Protein AF-A0A2S2NU83-F1 (afdb_monomer)

Sequence (111 aa):
MEFITSKRGKKMIVIDGFKFNFSYKSIQTNISRYRCFIKTFTATVYVDDDNVLISKTGMLKNVFILILLLNNLRGEISSYPFKNIICTYCKKYMNKLYKFYIKINVSKLIY

Solvent-accessible surface area (backbone atoms only — not comparable to full-atom values): 6659 Å² total; per-residue (Å²): 122,45,83,46,66,44,99,82,71,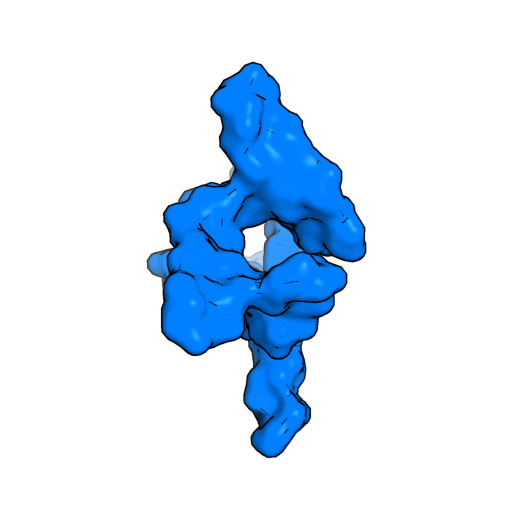46,56,29,39,36,51,98,87,42,68,22,39,63,72,53,65,41,84,91,75,48,35,33,36,28,39,25,84,48,100,57,37,39,36,40,37,34,24,44,83,87,68,46,79,75,50,64,46,71,46,71,74,40,69,70,54,52,51,57,56,54,39,66,73,64,79,57,88,76,89,68,97,74,82,86,77,70,53,71,68,53,50,54,51,49,52,52,51,48,56,50,51,48,62,42,53,56,66,67,72,73,120

Structure (mmCIF, N/CA/C/O backbone):
data_AF-A0A2S2NU83-F1
#
_entry.id   AF-A0A2S2NU83-F1
#
loop_
_atom_site.group_PDB
_atom_site.id
_atom_site.type_symbol
_atom_site.label_atom_id
_atom_site.label_alt_id
_atom_site.label_comp_id
_atom_site.label_asym_id
_atom_site.label_entity_id
_atom_site.label_seq_id
_atom_site.pdbx_PDB_ins_code
_atom_site.Cartn_x
_atom_site.Cartn_y
_atom_site.Cartn_z
_atom_site.occupancy
_atom_site.B_iso_or_equiv
_atom_site.auth_seq_id
_atom_site.auth_comp_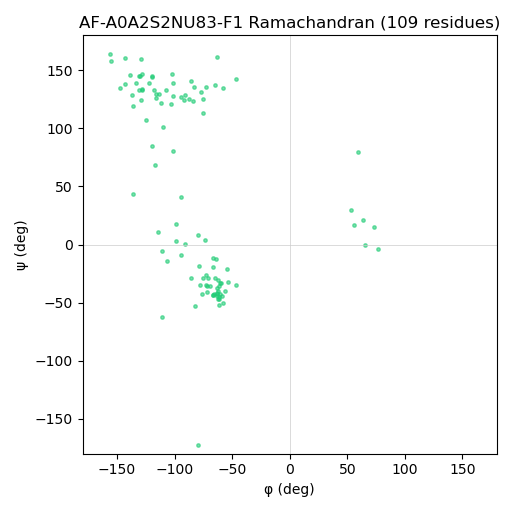id
_atom_site.auth_asym_id
_atom_site.auth_atom_id
_atom_site.pdbx_PDB_model_num
ATOM 1 N N . MET A 1 1 ? -5.864 -6.129 -6.446 1.00 84.06 1 MET A N 1
ATOM 2 C CA . MET A 1 1 ? -5.245 -4.817 -6.157 1.00 84.06 1 MET A CA 1
ATOM 3 C C . MET A 1 1 ? -5.784 -3.861 -7.194 1.00 84.06 1 MET A C 1
ATOM 5 O O . MET A 1 1 ? -5.932 -4.284 -8.328 1.00 84.06 1 MET A O 1
ATOM 9 N N . GLU A 1 2 ? -6.133 -2.642 -6.809 1.00 91.81 2 GLU A N 1
ATOM 10 C CA . GLU A 1 2 ? -6.769 -1.683 -7.718 1.00 91.81 2 GLU A CA 1
ATOM 11 C C . GLU A 1 2 ? -6.011 -0.358 -7.688 1.00 91.81 2 GLU A C 1
ATOM 13 O O . GLU A 1 2 ? -5.684 0.135 -6.606 1.00 91.81 2 GLU A O 1
ATOM 18 N N . PHE A 1 3 ? -5.724 0.209 -8.856 1.00 89.94 3 PHE A N 1
ATOM 19 C CA . PHE A 1 3 ? -5.105 1.524 -8.984 1.00 89.94 3 PHE A CA 1
ATOM 20 C C . PHE A 1 3 ? -6.196 2.576 -9.088 1.00 89.94 3 PHE A C 1
ATOM 22 O O . PHE A 1 3 ? -7.057 2.502 -9.958 1.00 89.94 3 PHE A O 1
ATOM 29 N N . ILE A 1 4 ? -6.155 3.563 -8.198 1.00 93.44 4 ILE A N 1
ATOM 30 C CA . ILE A 1 4 ? -7.125 4.653 -8.177 1.00 93.44 4 ILE A CA 1
ATOM 31 C C . ILE A 1 4 ? -6.399 5.993 -8.130 1.00 93.44 4 ILE A C 1
ATOM 33 O O . ILE A 1 4 ? -5.260 6.107 -7.669 1.00 93.44 4 ILE A O 1
ATOM 37 N N . THR A 1 5 ? -7.106 7.041 -8.522 1.00 93.31 5 THR A N 1
ATOM 38 C CA . THR A 1 5 ? -6.631 8.415 -8.379 1.00 93.31 5 THR A CA 1
ATOM 39 C C . THR A 1 5 ? -7.423 9.095 -7.269 1.00 93.31 5 THR A C 1
ATOM 41 O O . THR A 1 5 ? -8.646 8.987 -7.186 1.00 93.31 5 THR A O 1
ATOM 44 N N . SER A 1 6 ? -6.733 9.779 -6.357 1.00 88.25 6 SER A N 1
ATOM 45 C CA . SER A 1 6 ? -7.397 10.598 -5.339 1.00 88.25 6 SER A CA 1
ATOM 46 C C . SER A 1 6 ? -8.175 11.748 -5.986 1.00 88.25 6 SER A C 1
ATOM 48 O O . SER A 1 6 ? -7.832 12.202 -7.074 1.00 88.25 6 SER A O 1
ATOM 50 N N . LYS A 1 7 ? -9.125 12.339 -5.250 1.00 88.94 7 LYS A N 1
ATOM 51 C CA . LYS A 1 7 ? -9.797 13.587 -5.669 1.00 88.94 7 LYS A CA 1
ATOM 52 C C . LYS A 1 7 ? -8.824 14.737 -5.988 1.00 88.94 7 LYS A C 1
ATOM 54 O O . LYS A 1 7 ? -9.196 15.669 -6.679 1.00 88.94 7 LYS A O 1
ATOM 59 N N . ARG A 1 8 ? -7.589 14.680 -5.468 1.00 88.81 8 ARG A N 1
ATOM 60 C CA . ARG A 1 8 ? -6.518 15.667 -5.692 1.00 88.81 8 ARG A CA 1
ATOM 61 C C . ARG A 1 8 ? -5.514 15.228 -6.772 1.00 88.81 8 ARG A C 1
ATOM 63 O O . ARG A 1 8 ? -4.378 15.686 -6.753 1.00 88.81 8 ARG A O 1
ATOM 70 N N . GLY A 1 9 ? -5.854 14.258 -7.622 1.00 88.88 9 GLY A N 1
ATOM 71 C CA . GLY A 1 9 ? -4.994 13.793 -8.722 1.00 88.88 9 GLY A CA 1
ATOM 72 C C . GLY A 1 9 ? -3.820 12.889 -8.320 1.00 88.88 9 GLY A C 1
ATOM 73 O O . GLY A 1 9 ? -3.112 12.373 -9.177 1.00 88.88 9 GLY A O 1
ATOM 74 N N . LYS A 1 10 ? -3.590 12.647 -7.023 1.00 88.62 10 LYS A N 1
ATOM 75 C CA . LYS A 1 10 ? -2.504 11.762 -6.561 1.00 88.62 10 LYS A CA 1
ATOM 76 C C . LYS A 1 10 ? -2.812 10.287 -6.823 1.00 88.62 10 LYS A C 1
ATOM 78 O O . LYS A 1 10 ? -3.910 9.839 -6.487 1.00 88.62 10 LYS A O 1
ATOM 83 N N . LYS A 1 11 ? -1.824 9.542 -7.332 1.00 91.88 11 LYS A N 1
ATOM 84 C CA . LYS A 1 11 ? -1.890 8.084 -7.530 1.00 91.88 11 LYS A CA 1
ATOM 85 C C . LYS A 1 11 ? -2.005 7.347 -6.196 1.00 91.88 11 LYS A C 1
ATOM 87 O O . LYS A 1 11 ? -1.307 7.663 -5.225 1.00 91.88 11 LYS A O 1
ATOM 92 N N . MET A 1 12 ? -2.875 6.349 -6.159 1.00 93.81 12 MET A N 1
ATOM 93 C CA . MET A 1 12 ? -3.124 5.510 -4.998 1.00 93.81 12 MET A CA 1
ATOM 94 C C . MET A 1 12 ? -3.383 4.071 -5.432 1.00 93.81 12 MET A C 1
ATOM 96 O O . MET A 1 12 ? -3.779 3.808 -6.564 1.00 93.81 12 MET A O 1
ATOM 100 N N . ILE A 1 13 ? -3.219 3.145 -4.496 1.00 93.44 13 ILE A N 1
ATOM 101 C CA . ILE A 1 13 ? -3.611 1.750 -4.688 1.00 93.44 13 ILE A CA 1
ATOM 102 C C . ILE A 1 13 ? -4.496 1.283 -3.541 1.00 93.44 13 ILE A C 1
ATOM 104 O O . ILE A 1 13 ? -4.341 1.713 -2.392 1.00 93.44 13 ILE A O 1
ATOM 108 N N . VAL A 1 14 ? -5.432 0.398 -3.857 1.00 90.56 14 VAL A N 1
ATOM 109 C CA . VAL A 1 14 ? -6.321 -0.248 -2.900 1.00 90.56 14 VAL A CA 1
ATOM 110 C C . VAL A 1 14 ? -5.971 -1.727 -2.815 1.00 90.56 14 VAL A C 1
ATOM 112 O O . VAL A 1 14 ? -6.003 -2.464 -3.803 1.00 90.56 14 VAL A O 1
ATOM 115 N N . ILE A 1 15 ? -5.636 -2.168 -1.605 1.00 84.94 15 ILE A N 1
ATOM 116 C CA . ILE A 1 15 ? -5.345 -3.568 -1.288 1.00 84.94 15 ILE A CA 1
ATOM 117 C C . ILE A 1 15 ? -6.188 -3.950 -0.079 1.00 84.94 15 ILE A C 1
ATOM 119 O O . ILE A 1 15 ? -6.135 -3.273 0.945 1.00 84.94 15 ILE A O 1
ATOM 123 N N . ASP A 1 16 ? -6.989 -5.011 -0.202 1.00 80.50 16 ASP A N 1
ATOM 124 C CA . ASP A 1 16 ? -7.866 -5.512 0.869 1.00 80.50 16 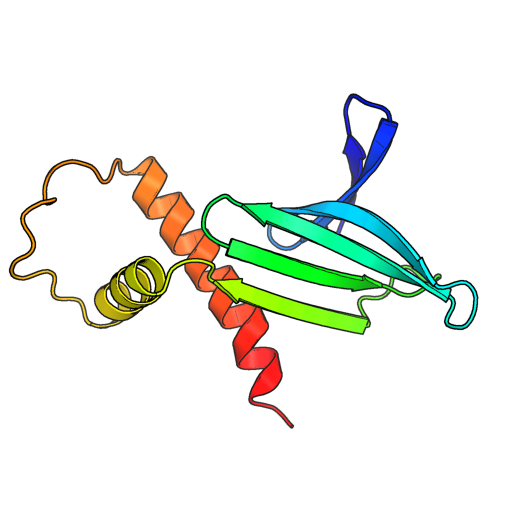ASP A CA 1
ATOM 125 C C . ASP A 1 16 ? -8.790 -4.416 1.463 1.00 80.50 16 ASP A C 1
ATOM 127 O O . ASP A 1 16 ? -9.173 -4.421 2.635 1.00 80.50 16 ASP A O 1
ATOM 131 N N . GLY A 1 17 ? -9.150 -3.430 0.632 1.00 81.88 17 GLY A N 1
ATOM 132 C CA . GLY A 1 17 ? -9.964 -2.273 1.003 1.00 81.88 17 GLY A CA 1
ATOM 133 C C . GLY A 1 17 ? -9.253 -1.222 1.864 1.00 81.88 17 GLY A C 1
ATOM 134 O O . GLY A 1 17 ? -9.933 -0.380 2.452 1.00 81.88 17 GLY A O 1
ATOM 135 N N . PHE A 1 18 ? -7.921 -1.262 1.948 1.00 84.19 18 PHE A N 1
ATOM 136 C CA . PHE A 1 18 ? -7.079 -0.203 2.500 1.00 84.19 18 PHE A CA 1
ATOM 137 C C . PHE A 1 18 ? -6.444 0.616 1.384 1.00 84.19 18 PHE A C 1
ATOM 139 O O . PHE A 1 18 ? -5.996 0.074 0.377 1.00 84.19 18 PHE A O 1
ATOM 146 N N . LYS A 1 19 ? -6.403 1.932 1.586 1.00 89.44 19 LYS A N 1
ATOM 147 C CA . LYS A 1 19 ? -5.876 2.904 0.629 1.00 89.44 19 LYS A CA 1
ATOM 148 C C . LYS A 1 19 ? -4.414 3.216 0.934 1.00 89.44 19 LYS A C 1
ATOM 150 O O . LYS A 1 19 ? -4.091 3.618 2.053 1.00 89.44 19 LYS A O 1
ATOM 155 N N . PHE A 1 20 ? -3.557 3.086 -0.069 1.00 91.75 20 PHE A N 1
ATOM 156 C CA . PHE A 1 20 ? -2.142 3.422 0.002 1.00 91.75 20 PHE A CA 1
ATOM 157 C C . PHE A 1 20 ? -1.846 4.569 -0.954 1.00 91.75 20 PHE A C 1
ATOM 159 O O . PHE A 1 20 ? -2.195 4.519 -2.131 1.00 91.75 20 PHE A O 1
ATOM 166 N N . ASN A 1 21 ? -1.178 5.597 -0.446 1.00 92.81 21 ASN A N 1
ATOM 167 C CA . ASN A 1 21 ? -0.741 6.732 -1.242 1.00 92.81 21 ASN A CA 1
ATOM 168 C C . ASN A 1 21 ? 0.612 6.425 -1.876 1.00 92.81 21 ASN A C 1
ATOM 170 O O . ASN A 1 21 ? 1.487 5.859 -1.212 1.00 92.81 21 ASN A O 1
ATOM 174 N N . PHE A 1 22 ? 0.803 6.841 -3.126 1.00 92.94 22 PHE A N 1
ATOM 175 C CA . PHE A 1 22 ? 2.121 6.816 -3.747 1.00 92.94 22 PHE A CA 1
ATOM 176 C C . PHE A 1 22 ? 3.116 7.645 -2.922 1.00 92.94 22 PHE A C 1
ATOM 178 O O . PHE A 1 22 ? 2.793 8.747 -2.471 1.00 92.94 22 PHE A O 1
ATOM 185 N N . SER A 1 23 ? 4.310 7.095 -2.694 1.00 92.25 23 SER A N 1
ATOM 186 C CA . SER A 1 23 ? 5.379 7.762 -1.952 1.00 92.25 23 SER A CA 1
ATOM 187 C C . SER A 1 23 ? 6.544 8.140 -2.859 1.00 92.25 23 SER A C 1
ATOM 189 O O . SER A 1 23 ? 6.850 9.321 -2.948 1.00 92.25 23 SER A O 1
ATOM 191 N N . TYR A 1 24 ? 7.207 7.167 -3.480 1.00 92.00 24 TYR A N 1
ATOM 192 C CA . TYR A 1 24 ? 8.265 7.412 -4.464 1.00 92.00 24 TYR A CA 1
ATOM 193 C C . TYR A 1 24 ? 8.400 6.212 -5.398 1.00 92.00 24 TYR A C 1
ATOM 195 O O . TYR A 1 24 ? 7.967 5.115 -5.046 1.00 92.00 24 TYR A O 1
ATOM 203 N N . LYS A 1 25 ? 9.072 6.407 -6.535 1.00 92.94 25 LYS A N 1
ATOM 204 C CA . LYS A 1 25 ? 9.584 5.332 -7.391 1.00 92.94 25 LYS A CA 1
ATOM 205 C C . LYS A 1 25 ? 11.114 5.366 -7.380 1.00 92.94 25 LYS A C 1
ATOM 207 O O . LYS A 1 25 ? 11.699 6.436 -7.516 1.00 92.94 25 LYS A O 1
ATOM 212 N N . SER A 1 26 ? 11.745 4.223 -7.125 1.00 91.50 26 SER A N 1
ATOM 213 C CA . SER A 1 26 ? 13.199 4.084 -7.203 1.00 91.50 26 SER A CA 1
ATOM 214 C C . SER A 1 26 ? 13.605 4.029 -8.670 1.00 91.50 26 SER A C 1
ATOM 216 O O . SER A 1 26 ? 13.098 3.189 -9.402 1.00 91.50 26 SER A O 1
ATOM 218 N N . ILE A 1 27 ? 14.510 4.911 -9.091 1.00 90.31 27 ILE A N 1
ATOM 219 C CA . ILE A 1 27 ? 14.991 4.968 -10.481 1.00 90.31 27 ILE A CA 1
ATOM 220 C C . ILE A 1 27 ? 15.896 3.767 -10.792 1.00 90.31 27 ILE A C 1
ATOM 222 O O . ILE A 1 27 ? 15.840 3.221 -11.882 1.00 90.31 27 ILE A O 1
ATOM 226 N N . GLN A 1 28 ? 16.693 3.317 -9.818 1.00 89.44 28 GLN A N 1
ATOM 227 C CA . GLN A 1 28 ? 17.653 2.221 -10.009 1.00 89.44 28 GLN A CA 1
ATOM 228 C C . GLN A 1 28 ? 16.985 0.847 -10.115 1.00 89.44 28 GLN A C 1
ATOM 230 O O . GLN A 1 28 ? 17.469 -0.021 -10.827 1.00 89.44 28 GLN A O 1
ATOM 235 N N . THR A 1 29 ? 15.891 0.639 -9.379 1.00 88.50 29 THR A N 1
ATOM 236 C CA . THR A 1 29 ? 15.211 -0.670 -9.298 1.00 88.50 29 THR A CA 1
ATOM 237 C C . THR A 1 29 ? 13.849 -0.675 -9.980 1.00 88.50 29 THR A C 1
ATOM 239 O O . THR A 1 29 ? 13.201 -1.711 -10.026 1.00 88.50 29 THR A O 1
ATOM 242 N N . ASN A 1 30 ? 13.377 0.482 -10.456 1.00 91.62 30 ASN A N 1
ATOM 243 C CA . ASN A 1 30 ? 12.021 0.683 -10.966 1.00 91.62 30 ASN A CA 1
ATOM 244 C C . ASN A 1 30 ? 10.893 0.312 -9.984 1.00 91.62 30 ASN A C 1
ATOM 246 O O . ASN A 1 30 ? 9.727 0.228 -10.352 1.00 91.62 30 ASN A O 1
ATOM 250 N N . ILE A 1 31 ? 11.205 0.185 -8.692 1.00 92.44 31 ILE A N 1
ATOM 251 C CA . ILE A 1 31 ? 10.222 -0.172 -7.671 1.00 92.44 31 ILE A CA 1
ATOM 252 C C . ILE A 1 31 ? 9.473 1.070 -7.189 1.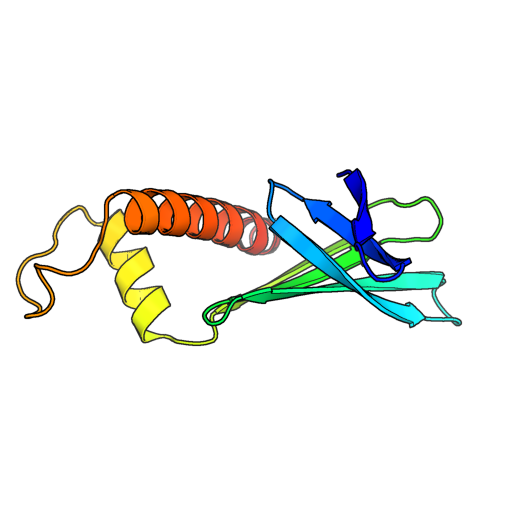00 92.44 31 ILE A C 1
ATOM 254 O O . ILE A 1 31 ? 10.054 2.016 -6.644 1.00 92.44 31 ILE A O 1
ATOM 258 N N . SER A 1 32 ? 8.152 1.031 -7.302 1.00 93.88 32 SER A N 1
ATOM 259 C CA . SER A 1 32 ? 7.223 2.002 -6.738 1.00 93.88 32 SER A CA 1
ATOM 260 C C . SER A 1 32 ? 6.835 1.638 -5.306 1.00 93.88 32 SER A C 1
ATOM 262 O O . SER A 1 32 ? 6.324 0.558 -5.015 1.00 93.88 32 SER A O 1
ATOM 264 N N . ARG A 1 33 ? 7.033 2.582 -4.386 1.00 93.25 33 ARG A N 1
ATOM 265 C CA . ARG A 1 33 ? 6.665 2.458 -2.977 1.00 93.25 33 ARG A CA 1
ATOM 266 C C . ARG A 1 33 ? 5.369 3.201 -2.687 1.00 93.25 33 ARG A C 1
ATOM 268 O O . ARG A 1 33 ? 5.277 4.415 -2.889 1.00 93.25 33 ARG A O 1
ATOM 275 N N . TYR A 1 34 ? 4.423 2.505 -2.070 1.00 93.06 34 TYR A N 1
ATOM 276 C CA . TYR A 1 34 ? 3.163 3.065 -1.596 1.00 93.06 34 TYR A CA 1
ATOM 277 C C . TYR A 1 34 ? 3.027 2.892 -0.083 1.00 93.06 34 TYR A C 1
ATOM 279 O O . TYR A 1 34 ? 3.469 1.896 0.488 1.00 93.06 34 TYR A O 1
ATOM 287 N N . ARG A 1 35 ? 2.410 3.867 0.589 1.00 90.69 35 ARG A N 1
ATOM 288 C CA . ARG A 1 35 ? 2.268 3.886 2.050 1.00 90.69 35 ARG A CA 1
ATOM 289 C C . ARG A 1 35 ? 0.825 4.117 2.475 1.00 90.69 35 ARG A C 1
ATOM 291 O O . ARG A 1 35 ? 0.157 5.030 1.993 1.00 90.69 35 ARG A O 1
ATOM 298 N N . CYS A 1 36 ? 0.367 3.318 3.427 1.00 87.56 36 CYS A N 1
ATOM 299 C CA . CYS A 1 36 ? -0.873 3.526 4.153 1.00 87.56 36 CYS A CA 1
ATOM 300 C C . CYS A 1 36 ? -0.534 4.071 5.541 1.00 87.56 36 CYS A C 1
ATOM 302 O O . CYS A 1 36 ? 0.183 3.429 6.313 1.00 87.56 36 CYS A O 1
ATOM 304 N N . PHE A 1 37 ? -1.050 5.261 5.845 1.00 76.31 37 PHE A N 1
ATOM 305 C CA . PHE A 1 37 ? -0.937 5.87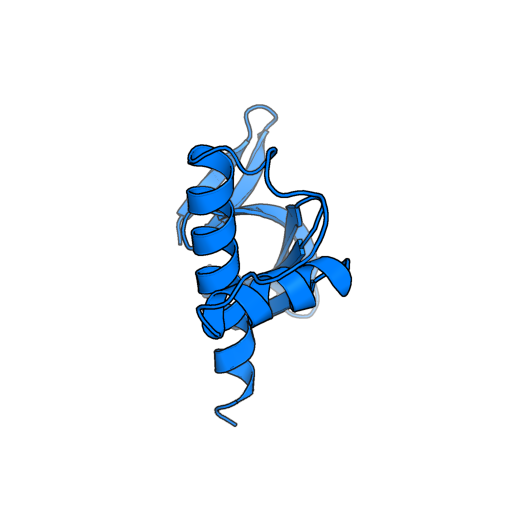9 7.159 1.00 76.31 37 PHE A CA 1
ATOM 306 C C . PHE A 1 37 ? -2.309 5.885 7.814 1.00 76.31 37 PHE A C 1
ATOM 308 O O . PHE A 1 37 ? -3.157 6.724 7.516 1.00 76.31 37 PHE A O 1
ATOM 315 N N . ILE A 1 38 ? -2.515 4.946 8.724 1.00 75.62 38 ILE A N 1
ATOM 316 C CA . ILE A 1 38 ? -3.628 4.960 9.664 1.00 75.62 38 ILE A CA 1
ATOM 317 C C . ILE A 1 38 ? -3.033 5.421 10.996 1.00 75.62 38 ILE A C 1
ATOM 319 O O . ILE A 1 38 ? -1.862 5.151 11.277 1.00 75.62 38 ILE A O 1
ATOM 323 N N . LYS A 1 39 ? -3.797 6.150 11.823 1.00 68.38 39 LYS A N 1
ATOM 324 C CA . LYS A 1 39 ? -3.299 6.693 13.108 1.00 68.38 39 LYS A CA 1
ATOM 325 C C . LYS A 1 39 ? -2.530 5.647 13.933 1.00 68.38 39 LYS A C 1
ATOM 327 O O . LYS A 1 39 ? -1.535 5.970 14.567 1.00 68.38 39 LYS A O 1
ATOM 332 N N . THR A 1 40 ? -2.966 4.395 13.864 1.00 65.69 40 THR A N 1
ATOM 333 C CA . THR A 1 40 ? -2.519 3.279 14.702 1.00 65.69 40 THR A CA 1
ATOM 334 C C . THR A 1 40 ? -1.623 2.275 13.973 1.00 65.69 40 THR A C 1
ATOM 336 O O . THR A 1 40 ? -0.963 1.456 14.611 1.00 65.69 40 THR A O 1
ATOM 339 N N . PHE A 1 41 ? -1.569 2.338 12.642 1.00 71.75 41 PHE A N 1
ATOM 340 C CA . PHE A 1 41 ? -0.904 1.344 11.813 1.00 71.75 41 PHE A CA 1
ATOM 341 C C . PHE A 1 41 ? -0.304 1.986 10.569 1.00 71.75 41 PHE A C 1
ATOM 343 O O . PHE A 1 41 ? -0.944 2.773 9.868 1.00 71.75 41 PHE A O 1
ATOM 350 N N . THR A 1 42 ? 0.934 1.615 10.281 1.00 80.62 42 THR A N 1
ATOM 351 C CA . THR A 1 42 ? 1.614 1.976 9.043 1.00 80.62 42 THR A CA 1
ATOM 352 C C . THR A 1 42 ? 1.909 0.731 8.248 1.00 80.62 42 THR A C 1
ATOM 354 O O . THR A 1 42 ? 2.570 -0.171 8.751 1.00 80.62 42 THR A O 1
ATOM 357 N N . ALA A 1 43 ? 1.467 0.714 6.996 1.00 85.69 43 ALA A N 1
ATOM 358 C CA . ALA A 1 43 ? 1.881 -0.297 6.039 1.00 85.69 43 ALA A CA 1
ATOM 359 C C . ALA A 1 43 ? 2.569 0.347 4.847 1.00 85.69 43 ALA A C 1
ATOM 361 O O . ALA A 1 43 ? 2.188 1.425 4.391 1.00 85.69 43 ALA A O 1
ATOM 362 N N . THR A 1 44 ? 3.573 -0.345 4.336 1.00 88.44 44 THR A N 1
ATOM 363 C CA . THR A 1 44 ? 4.273 -0.004 3.108 1.00 88.44 44 THR A CA 1
ATOM 364 C C . THR A 1 44 ? 4.168 -1.187 2.167 1.00 88.44 44 THR A C 1
ATOM 366 O O . THR A 1 44 ? 4.278 -2.336 2.588 1.00 88.44 44 THR A O 1
ATOM 369 N N . VAL A 1 45 ? 3.934 -0.910 0.895 1.00 91.56 45 VAL A N 1
ATOM 370 C CA . VAL A 1 45 ? 3.920 -1.928 -0.149 1.00 91.56 45 VAL A CA 1
ATOM 371 C C . VAL A 1 45 ? 4.794 -1.475 -1.305 1.00 91.56 45 VAL A C 1
ATOM 373 O O . VAL A 1 45 ? 4.887 -0.276 -1.592 1.00 91.56 45 VAL A O 1
ATOM 376 N N . TYR A 1 46 ? 5.450 -2.444 -1.924 1.00 91.50 46 TYR A N 1
ATOM 377 C CA . TYR A 1 46 ? 6.373 -2.252 -3.028 1.00 91.50 46 TYR A CA 1
ATOM 378 C C . TYR A 1 46 ? 5.830 -2.979 -4.248 1.00 91.50 46 TYR A C 1
ATOM 380 O O . TYR A 1 46 ? 5.373 -4.119 -4.143 1.00 91.50 46 TYR A O 1
ATOM 388 N N . VAL A 1 47 ? 5.845 -2.283 -5.373 1.00 91.94 47 VAL A N 1
ATOM 389 C CA . VAL A 1 47 ? 5.270 -2.718 -6.642 1.00 91.94 47 VAL A CA 1
ATOM 390 C C . VAL A 1 47 ? 6.300 -2.434 -7.734 1.00 91.94 47 VAL A C 1
ATOM 392 O O . VAL A 1 47 ? 6.944 -1.387 -7.663 1.00 91.94 47 VAL A O 1
ATOM 395 N N . ASP A 1 48 ? 6.488 -3.333 -8.693 1.00 91.50 48 ASP A N 1
ATOM 396 C CA . ASP A 1 48 ? 7.330 -3.078 -9.872 1.00 91.50 48 ASP A CA 1
ATOM 397 C C . ASP A 1 48 ? 6.599 -2.232 -10.936 1.00 91.50 48 ASP A C 1
ATOM 399 O O . ASP A 1 48 ? 5.510 -1.695 -10.698 1.00 91.50 48 ASP A O 1
ATOM 403 N N . ASP A 1 49 ? 7.227 -2.076 -12.102 1.00 89.00 49 ASP A N 1
ATOM 404 C CA . ASP A 1 49 ? 6.676 -1.331 -13.238 1.00 89.00 49 ASP A CA 1
ATOM 405 C C . ASP A 1 49 ? 5.536 -2.049 -13.956 1.00 89.00 49 ASP A C 1
ATOM 407 O O . ASP A 1 49 ? 4.632 -1.388 -14.474 1.00 89.00 49 ASP A O 1
ATOM 411 N N . ASP A 1 50 ? 5.507 -3.377 -13.875 1.00 88.94 50 ASP A N 1
ATOM 412 C CA . ASP A 1 50 ? 4.412 -4.211 -14.369 1.00 88.94 50 ASP A CA 1
ATOM 413 C C . ASP A 1 50 ? 3.223 -4.239 -13.397 1.00 88.94 50 ASP A C 1
ATOM 415 O O . ASP A 1 50 ? 2.240 -4.956 -13.595 1.00 88.94 50 ASP A O 1
ATOM 419 N N . ASN A 1 51 ? 3.269 -3.403 -12.353 1.00 85.81 51 ASN A N 1
ATOM 420 C CA . ASN A 1 51 ? 2.252 -3.280 -11.319 1.00 85.81 51 ASN A CA 1
ATOM 421 C C . ASN A 1 51 ? 2.058 -4.554 -10.473 1.00 85.81 51 ASN A C 1
ATOM 423 O O . ASN A 1 51 ? 1.033 -4.711 -9.794 1.00 85.81 51 ASN A O 1
ATOM 427 N N . VAL A 1 52 ? 3.054 -5.438 -10.456 1.00 87.88 52 VAL A N 1
ATOM 428 C CA . VAL A 1 52 ? 3.098 -6.652 -9.649 1.00 87.88 52 VAL A CA 1
ATOM 429 C C . VAL A 1 52 ? 3.589 -6.317 -8.246 1.00 87.88 52 VAL A C 1
ATOM 431 O O . VAL A 1 52 ? 4.524 -5.551 -8.014 1.00 87.88 52 VAL A O 1
ATOM 434 N N . LEU A 1 53 ? 2.912 -6.888 -7.255 1.00 86.88 53 LEU A N 1
ATOM 435 C CA . LEU A 1 53 ? 3.251 -6.700 -5.853 1.00 86.88 53 LEU A CA 1
ATOM 436 C C . LEU A 1 53 ? 4.504 -7.511 -5.491 1.00 86.88 53 LEU A C 1
ATOM 438 O O . LEU A 1 53 ? 4.433 -8.732 -5.392 1.00 86.88 53 LEU A O 1
ATOM 442 N N . ILE A 1 54 ? 5.596 -6.819 -5.167 1.00 89.12 54 ILE A N 1
ATOM 443 C CA . ILE A 1 54 ? 6.862 -7.435 -4.747 1.00 89.12 54 ILE A CA 1
ATOM 444 C C . ILE A 1 54 ? 6.826 -7.790 -3.261 1.00 89.12 54 ILE A C 1
ATOM 446 O O . ILE A 1 54 ? 7.135 -8.907 -2.860 1.00 89.12 54 ILE A O 1
ATOM 450 N N . SER A 1 55 ? 6.486 -6.822 -2.404 1.00 84.75 55 SER A N 1
ATOM 451 C CA . SER A 1 55 ? 6.519 -7.034 -0.955 1.00 84.75 55 SER A CA 1
ATOM 452 C C . SER A 1 55 ? 5.574 -6.117 -0.186 1.00 84.75 55 SER A C 1
ATOM 454 O O . SER A 1 55 ? 5.156 -5.048 -0.646 1.00 84.75 55 SER A O 1
ATOM 456 N N . LYS A 1 56 ? 5.220 -6.560 1.025 1.00 85.50 56 LYS A N 1
ATOM 457 C CA . LYS A 1 56 ? 4.360 -5.845 1.971 1.00 85.50 56 LYS A CA 1
ATOM 458 C C . LYS A 1 56 ? 5.023 -5.821 3.340 1.00 85.50 56 LYS A C 1
ATOM 460 O O . LYS A 1 56 ? 5.451 -6.852 3.848 1.00 85.50 56 LYS A O 1
ATOM 465 N N . THR A 1 57 ? 5.057 -4.658 3.975 1.00 80.50 57 THR A N 1
ATOM 466 C CA . THR A 1 57 ? 5.528 -4.497 5.351 1.00 80.50 57 THR A CA 1
ATOM 467 C C . THR A 1 57 ? 4.521 -3.698 6.163 1.00 80.50 57 THR A C 1
ATOM 469 O O . THR A 1 57 ? 3.846 -2.804 5.654 1.00 80.50 57 THR A O 1
ATOM 472 N N . GLY A 1 58 ? 4.384 -4.036 7.442 1.00 78.94 58 GLY A N 1
ATOM 473 C CA . GLY A 1 58 ? 3.419 -3.421 8.343 1.00 78.94 58 GLY A CA 1
ATOM 474 C C . GLY A 1 58 ? 4.009 -3.278 9.733 1.00 78.94 58 GLY A C 1
ATOM 475 O O . GLY A 1 58 ? 4.675 -4.187 10.219 1.00 78.94 58 GLY A O 1
ATOM 476 N N . MET A 1 59 ? 3.758 -2.138 10.367 1.00 70.06 59 MET A N 1
ATOM 477 C CA . MET A 1 59 ? 4.178 -1.845 11.729 1.00 70.06 59 MET A CA 1
ATOM 478 C C . MET A 1 59 ? 3.029 -1.173 12.475 1.00 70.06 59 MET A C 1
ATOM 480 O O . MET A 1 59 ? 2.446 -0.193 11.999 1.00 70.06 59 MET A O 1
ATOM 484 N N . LEU A 1 60 ? 2.698 -1.709 13.648 1.00 68.25 60 LEU A N 1
ATOM 485 C CA . LEU A 1 60 ? 1.779 -1.062 14.577 1.00 68.25 60 LEU A CA 1
ATOM 486 C C . LEU A 1 60 ? 2.528 0.060 15.288 1.00 68.25 60 LEU A C 1
ATOM 488 O O . LEU A 1 60 ? 3.630 -0.142 15.787 1.00 68.25 60 LEU A O 1
ATOM 492 N N . LYS A 1 61 ? 1.929 1.250 15.325 1.00 66.06 61 LYS A N 1
ATOM 493 C CA . LYS A 1 61 ? 2.545 2.419 15.967 1.00 66.06 61 LYS A CA 1
ATOM 494 C C . LYS A 1 61 ? 2.414 2.407 17.486 1.00 66.06 61 LYS A C 1
ATOM 496 O O . LYS A 1 61 ? 3.119 3.150 18.152 1.00 66.06 61 LYS A O 1
ATOM 501 N N . ASN A 1 62 ? 1.489 1.613 18.024 1.00 65.19 62 ASN A N 1
ATOM 502 C CA . ASN A 1 62 ? 1.210 1.581 19.450 1.00 65.19 62 ASN A CA 1
ATOM 503 C C . ASN A 1 62 ? 1.060 0.135 19.941 1.00 65.19 62 ASN A C 1
ATOM 505 O O . ASN A 1 62 ? 0.160 -0.587 19.503 1.00 65.19 62 ASN A O 1
ATOM 509 N N . VAL A 1 63 ? 1.929 -0.262 20.872 1.00 58.62 63 VAL A N 1
ATOM 510 C CA . VAL A 1 63 ? 1.937 -1.586 21.514 1.00 58.62 63 VAL A CA 1
ATOM 511 C C . VAL A 1 63 ? 0.643 -1.831 22.294 1.00 58.62 63 VAL A C 1
ATOM 513 O O . VAL A 1 63 ? 0.149 -2.952 22.314 1.00 58.62 63 VAL A O 1
ATOM 516 N N . PHE A 1 64 ? 0.004 -0.786 22.829 1.00 56.91 64 PHE A N 1
ATOM 517 C CA . PHE A 1 64 ? -1.295 -0.907 23.499 1.00 56.91 64 PHE A CA 1
ATOM 518 C C . PHE A 1 64 ? -2.384 -1.448 22.561 1.00 56.91 64 PHE A C 1
ATOM 520 O O . PHE A 1 64 ? -3.256 -2.214 22.958 1.00 56.91 64 PHE A O 1
ATOM 527 N N . ILE A 1 65 ? -2.302 -1.106 21.274 1.00 61.50 65 ILE A N 1
ATOM 528 C CA . ILE A 1 65 ? -3.227 -1.609 20.257 1.00 61.50 65 ILE A CA 1
ATOM 529 C C . ILE A 1 65 ? -2.864 -3.031 19.849 1.00 61.50 65 ILE A C 1
ATOM 5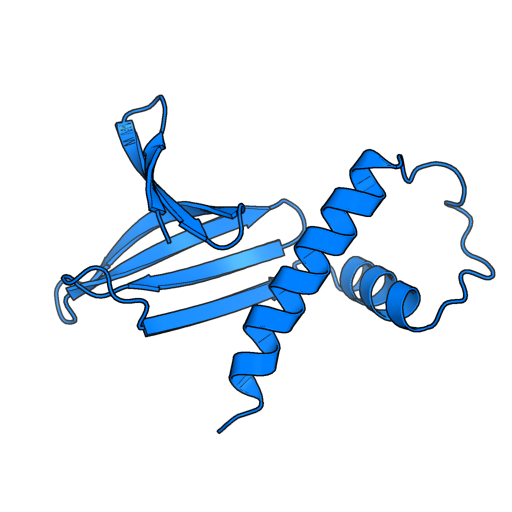31 O O . ILE A 1 65 ? -3.767 -3.822 19.608 1.00 61.50 65 ILE A O 1
ATOM 535 N N . LEU A 1 66 ? -1.575 -3.384 19.820 1.00 59.78 66 LEU A N 1
ATOM 536 C CA . LEU A 1 66 ? -1.161 -4.779 19.668 1.00 59.78 66 LEU A CA 1
ATOM 537 C C . LEU A 1 66 ? -1.743 -5.634 20.804 1.00 59.78 66 LEU A C 1
ATOM 539 O O . LEU A 1 66 ? -2.322 -6.673 20.523 1.00 59.78 66 LEU A O 1
ATOM 543 N N . ILE A 1 67 ? -1.689 -5.158 22.051 1.00 60.97 67 ILE A N 1
ATOM 544 C CA . ILE A 1 67 ? -2.291 -5.828 23.214 1.00 60.97 67 ILE A CA 1
ATOM 545 C C . ILE A 1 67 ? -3.813 -5.952 23.047 1.00 60.97 67 ILE A C 1
ATOM 547 O O . ILE A 1 67 ? -4.350 -7.044 23.191 1.00 60.97 67 ILE A O 1
ATOM 551 N N . LEU A 1 68 ? -4.520 -4.887 22.650 1.00 61.28 68 LEU A N 1
ATOM 552 C CA . LEU A 1 68 ? -5.965 -4.952 22.370 1.00 61.28 68 LEU A CA 1
ATOM 553 C C . LEU A 1 68 ? -6.318 -5.917 21.221 1.00 61.28 68 LEU A C 1
ATOM 555 O O . LEU A 1 68 ? -7.357 -6.578 21.256 1.00 61.28 68 LEU A O 1
ATOM 559 N N . LEU A 1 69 ? -5.476 -6.002 20.190 1.00 61.16 69 LEU A N 1
ATOM 560 C CA . LEU A 1 69 ? -5.644 -6.927 19.067 1.00 61.16 69 LEU A CA 1
ATOM 561 C C . LEU A 1 69 ? -5.364 -8.380 19.480 1.00 61.16 69 LEU A C 1
ATOM 563 O O . LEU A 1 69 ? -6.116 -9.268 19.087 1.00 61.16 69 LEU A O 1
ATOM 567 N N . LEU A 1 70 ? -4.335 -8.618 20.297 1.00 60.06 70 LEU A N 1
ATOM 568 C CA . LEU A 1 70 ? -4.001 -9.931 20.856 1.00 60.06 70 LEU A CA 1
ATOM 569 C C . LEU A 1 70 ? -5.045 -10.399 21.879 1.00 60.06 70 LEU A C 1
ATOM 571 O O . LEU A 1 70 ? -5.385 -11.574 21.908 1.00 60.06 70 LEU A O 1
ATOM 575 N N . ASN A 1 71 ? -5.626 -9.499 22.669 1.00 55.88 71 ASN A N 1
ATOM 576 C CA . ASN A 1 71 ? -6.675 -9.856 23.627 1.00 55.88 71 ASN A CA 1
ATOM 577 C C . ASN A 1 71 ? -7.996 -10.220 22.928 1.00 55.88 71 ASN A C 1
ATOM 579 O O . ASN A 1 71 ? -8.721 -11.085 23.407 1.00 55.88 71 ASN A O 1
ATOM 583 N N . ASN A 1 72 ? -8.274 -9.661 21.742 1.00 51.44 72 ASN A N 1
ATOM 584 C CA . ASN A 1 72 ? -9.390 -10.117 20.901 1.00 51.44 72 ASN A CA 1
ATOM 585 C C . ASN A 1 72 ? -9.205 -11.550 20.350 1.00 51.44 72 ASN A C 1
ATOM 587 O O . ASN A 1 72 ? -10.202 -12.158 19.971 1.00 51.44 72 ASN A O 1
ATOM 591 N N . LEU A 1 73 ? -7.984 -12.107 20.315 1.00 44.94 73 LEU A N 1
ATOM 592 C CA . LEU A 1 73 ? -7.761 -13.534 20.019 1.00 44.94 73 LEU A CA 1
ATOM 593 C C . LEU A 1 73 ? -8.117 -14.445 21.197 1.00 44.94 73 LEU A C 1
ATOM 595 O O . LEU A 1 73 ? -8.455 -15.603 20.981 1.00 44.94 73 LEU A O 1
ATOM 599 N N . ARG A 1 74 ? -8.002 -13.943 22.433 1.00 44.78 74 ARG A N 1
ATOM 600 C CA . ARG A 1 74 ? -8.169 -14.740 23.657 1.00 44.78 74 ARG A CA 1
ATOM 601 C C . ARG A 1 74 ? -9.599 -14.771 24.192 1.00 44.78 74 ARG A C 1
ATOM 603 O O . ARG A 1 74 ? -9.834 -15.411 25.202 1.00 44.78 74 ARG A O 1
ATOM 610 N N . GLY A 1 75 ? -10.554 -14.108 23.537 1.00 43.34 75 GLY A N 1
ATOM 611 C CA . GLY A 1 75 ? -11.974 -14.202 23.898 1.00 43.34 75 GLY A CA 1
ATOM 612 C C . GLY A 1 75 ? -12.356 -13.636 25.272 1.00 43.34 75 GLY A C 1
ATOM 613 O O . GLY A 1 75 ? -13.538 -13.615 25.593 1.00 43.34 75 GLY A O 1
ATOM 614 N N . GLU A 1 76 ? -11.416 -13.110 26.057 1.00 39.28 76 GLU A N 1
ATOM 615 C CA . GLU A 1 76 ? -11.681 -12.609 27.403 1.00 39.28 76 GLU A CA 1
ATOM 616 C C . GLU A 1 76 ? -11.211 -11.162 27.540 1.00 39.28 76 GLU A C 1
ATOM 618 O O . GLU A 1 76 ? -10.023 -10.855 27.615 1.00 39.28 76 GLU A O 1
ATOM 623 N N . ILE A 1 77 ? -12.177 -10.245 27.584 1.00 39.53 77 ILE A N 1
ATOM 624 C CA . ILE A 1 77 ? -11.976 -8.917 28.161 1.00 39.53 77 ILE A CA 1
ATOM 625 C C . ILE A 1 77 ? -12.600 -8.963 29.556 1.00 39.53 77 ILE A C 1
ATOM 627 O O . ILE A 1 77 ? -13.733 -8.516 29.763 1.00 39.53 77 ILE A O 1
ATOM 631 N N . SER A 1 78 ? -11.867 -9.512 30.522 1.00 36.25 78 SER A N 1
ATOM 632 C CA . SER A 1 78 ? -12.046 -9.135 31.920 1.00 36.25 78 SER A CA 1
ATOM 633 C C . SER A 1 78 ? -11.094 -7.966 32.225 1.00 36.25 78 SER A C 1
ATOM 635 O O . SER A 1 78 ? -9.919 -7.966 31.873 1.00 36.25 78 SER A O 1
ATOM 637 N N . SER A 1 79 ? -11.666 -6.904 32.798 1.00 34.09 79 SER A N 1
ATOM 638 C CA . SER A 1 79 ? -10.994 -5.782 33.477 1.00 34.09 79 SER A CA 1
ATOM 639 C C . SER A 1 79 ? -9.973 -4.907 32.715 1.00 34.09 79 SER A C 1
ATOM 641 O O . SER A 1 79 ? -8.783 -4.954 32.992 1.00 34.09 79 SER A O 1
ATOM 643 N N . TYR A 1 80 ? -10.458 -3.959 31.902 1.00 35.19 80 TYR A N 1
ATOM 644 C CA . TYR A 1 80 ? -9.873 -2.604 31.808 1.00 35.19 80 TYR A CA 1
ATOM 645 C C . TYR A 1 80 ? -11.027 -1.579 31.725 1.00 35.19 80 TYR A C 1
ATOM 647 O O . TYR A 1 80 ? -12.063 -1.900 31.135 1.00 35.19 80 TYR A O 1
ATOM 655 N N . PRO A 1 81 ? -10.912 -0.358 32.288 1.00 31.48 81 PRO A N 1
ATOM 656 C CA . PRO A 1 81 ? -12.061 0.515 32.579 1.00 31.48 81 PRO A CA 1
ATOM 657 C C . PRO A 1 81 ? -12.711 1.183 31.348 1.00 31.48 81 PRO A C 1
ATOM 659 O O . PRO A 1 81 ? -13.668 1.936 31.483 1.00 31.48 81 PRO A O 1
ATOM 662 N N . PHE A 1 82 ? -12.264 0.884 30.126 1.00 36.28 82 PHE A N 1
ATOM 663 C CA . PHE A 1 82 ? -12.790 1.477 28.889 1.00 36.28 82 PHE A CA 1
ATOM 664 C C . PHE A 1 82 ? -13.886 0.626 28.224 1.00 36.28 82 PHE A C 1
ATOM 666 O O . PHE A 1 82 ? -13.922 0.478 27.002 1.00 36.28 82 PHE A O 1
ATOM 673 N N . LYS A 1 83 ? -14.801 0.054 29.017 1.00 36.75 83 LYS A N 1
ATOM 674 C CA . LYS A 1 83 ? -15.852 -0.861 28.527 1.00 36.75 83 LYS A CA 1
ATOM 675 C C . LYS A 1 83 ? -16.910 -0.206 27.619 1.00 36.75 83 LYS A C 1
ATOM 677 O O . LYS A 1 83 ? -17.641 -0.929 26.956 1.00 36.75 83 LYS A O 1
ATOM 682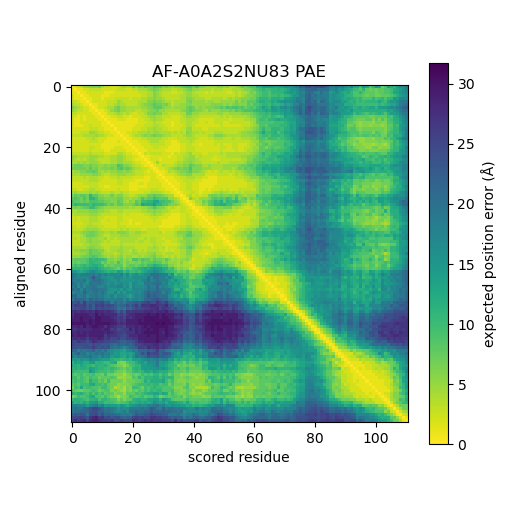 N N . ASN A 1 84 ? -16.958 1.126 27.516 1.00 36.47 84 ASN A N 1
ATOM 683 C CA . ASN A 1 84 ? -18.099 1.828 26.907 1.00 36.47 84 ASN A CA 1
ATOM 684 C C . ASN A 1 84 ? -17.834 2.587 25.592 1.00 36.47 84 ASN A C 1
ATOM 686 O O . ASN A 1 84 ? -18.705 3.328 25.152 1.00 36.47 84 ASN A O 1
ATOM 690 N N . ILE A 1 85 ? -16.684 2.428 24.922 1.00 39.25 85 ILE A N 1
ATOM 691 C CA . ILE A 1 85 ? -16.374 3.240 23.719 1.00 39.25 85 ILE A CA 1
ATOM 692 C C . ILE A 1 85 ? -15.783 2.407 22.574 1.00 39.25 85 ILE A C 1
ATOM 694 O O . ILE A 1 85 ? -14.827 2.804 21.913 1.00 39.25 85 ILE A O 1
ATOM 698 N N . ILE A 1 86 ? -16.336 1.228 22.290 1.00 41.78 86 ILE A N 1
ATOM 699 C CA . ILE A 1 86 ? -16.060 0.560 21.010 1.00 41.78 86 ILE A CA 1
ATOM 700 C C . ILE A 1 86 ? -17.382 0.394 20.275 1.00 41.78 86 ILE A C 1
ATOM 702 O O . ILE A 1 86 ? -18.038 -0.640 20.348 1.00 41.78 86 ILE A O 1
ATOM 706 N N . CYS A 1 87 ? -17.764 1.454 19.558 1.00 40.19 87 CYS A N 1
ATOM 707 C CA . CYS A 1 87 ? -18.847 1.429 18.581 1.00 40.19 87 CYS A CA 1
ATOM 708 C C . CYS A 1 87 ? -18.710 0.188 17.674 1.00 40.19 87 CYS A C 1
ATOM 710 O O . CYS A 1 87 ? -17.600 -0.199 17.297 1.00 40.19 87 CYS A O 1
ATOM 712 N N . THR A 1 88 ? -19.820 -0.447 17.298 1.00 49.38 88 THR A N 1
ATOM 713 C CA . THR A 1 88 ? -19.841 -1.625 16.407 1.00 49.38 88 THR A CA 1
ATOM 714 C C . THR A 1 88 ? -19.088 -1.374 15.092 1.00 49.38 88 THR A C 1
ATOM 716 O O . THR A 1 88 ? -18.403 -2.267 14.585 1.00 49.38 88 THR A O 1
ATOM 719 N N . TYR A 1 89 ? -19.108 -0.131 14.596 1.00 41.44 89 TYR A N 1
ATOM 720 C CA . TYR A 1 89 ? -18.287 0.330 13.474 1.00 41.44 89 TYR A CA 1
ATOM 721 C C . TYR A 1 89 ? -16.780 0.228 13.767 1.00 41.44 89 TYR A C 1
ATOM 723 O O . TYR A 1 89 ? -16.019 -0.306 12.955 1.00 41.44 89 TYR A O 1
ATOM 731 N N . CYS A 1 90 ? -16.352 0.660 14.956 1.00 49.69 90 CYS A N 1
ATOM 732 C CA . CYS A 1 90 ? -14.972 0.530 15.419 1.00 49.69 90 CYS A CA 1
ATOM 733 C C . CYS A 1 90 ? -14.567 -0.944 15.541 1.00 49.69 90 CYS A C 1
ATOM 735 O O . CYS A 1 90 ? -13.480 -1.302 15.097 1.00 49.69 90 CYS A O 1
ATOM 737 N N . LYS A 1 91 ? -15.446 -1.827 16.035 1.00 55.97 91 LYS A N 1
ATOM 738 C CA . LYS A 1 91 ? -15.171 -3.274 16.122 1.00 55.97 91 LYS A CA 1
ATOM 739 C C . LYS A 1 91 ? -14.975 -3.910 14.738 1.00 55.97 91 LYS A C 1
ATOM 741 O O . LYS A 1 91 ? -14.012 -4.647 14.528 1.00 55.97 91 LYS A O 1
ATOM 746 N N . LYS A 1 92 ? -15.823 -3.571 13.756 1.00 59.56 92 LYS A N 1
ATOM 747 C CA . LYS A 1 92 ? -15.689 -4.042 12.361 1.00 59.56 92 LYS A CA 1
ATOM 748 C C . LYS A 1 92 ? -14.397 -3.541 11.710 1.00 59.56 92 LYS A C 1
ATOM 750 O O . LYS A 1 92 ? -13.705 -4.310 11.042 1.00 59.56 92 LYS A O 1
ATOM 755 N N . TYR A 1 93 ? -14.052 -2.272 11.928 1.00 63.22 93 TYR A N 1
ATOM 756 C CA . TYR A 1 93 ? -12.819 -1.676 11.416 1.00 63.22 93 TYR A CA 1
ATOM 757 C C . TYR A 1 93 ? -11.568 -2.300 12.052 1.00 63.22 93 TYR A C 1
ATOM 759 O O . TYR A 1 93 ? -10.630 -2.649 11.335 1.00 63.22 93 TYR A O 1
ATOM 767 N N . MET A 1 94 ? -11.586 -2.531 13.368 1.00 63.09 94 MET A N 1
ATOM 768 C CA . MET A 1 94 ? -10.502 -3.195 14.098 1.00 63.09 94 MET A CA 1
ATOM 769 C C . MET A 1 94 ? -10.301 -4.641 13.639 1.00 63.09 94 MET A C 1
ATOM 771 O O . MET A 1 94 ? -9.168 -5.034 13.383 1.00 63.09 94 MET A O 1
ATOM 775 N N . ASN A 1 95 ? -11.374 -5.403 13.412 1.00 65.75 95 ASN A N 1
ATOM 776 C CA . ASN A 1 95 ? -11.275 -6.751 12.841 1.00 65.75 95 ASN A CA 1
ATOM 777 C C . ASN A 1 95 ? -10.697 -6.748 11.419 1.00 65.75 95 ASN A C 1
ATOM 779 O O . ASN A 1 95 ? -9.918 -7.631 11.060 1.00 65.75 95 ASN A O 1
ATOM 783 N N . LYS A 1 96 ? -11.047 -5.752 10.596 1.00 69.19 96 LYS A N 1
ATOM 784 C CA . LYS A 1 96 ? -10.488 -5.609 9.245 1.00 69.19 96 LYS A CA 1
ATOM 785 C C . LYS A 1 96 ? -8.993 -5.276 9.289 1.00 69.19 96 LYS A C 1
ATOM 787 O O . LYS A 1 96 ? -8.217 -5.879 8.553 1.00 69.19 96 LYS A O 1
ATOM 792 N N . LEU A 1 97 ? -8.593 -4.362 10.175 1.00 66.56 97 LEU A N 1
ATOM 793 C CA . LEU A 1 97 ? -7.190 -4.034 10.445 1.00 66.56 97 LEU A CA 1
ATOM 794 C C . LEU A 1 97 ? -6.409 -5.242 10.956 1.00 66.56 97 LEU A C 1
ATOM 796 O O . LEU A 1 97 ? -5.293 -5.477 10.508 1.00 66.56 97 LEU A O 1
ATOM 800 N N . TYR A 1 98 ? -7.008 -6.019 11.854 1.00 68.31 98 TYR A N 1
ATOM 801 C CA . TYR A 1 98 ? -6.411 -7.224 12.408 1.00 68.31 98 TYR A CA 1
ATOM 802 C C . TYR A 1 98 ? -6.135 -8.272 11.328 1.00 68.31 98 TYR A C 1
ATOM 804 O O . TYR A 1 98 ? -4.996 -8.707 11.163 1.00 68.31 98 TYR A O 1
ATOM 812 N N . LYS A 1 99 ? -7.150 -8.609 10.519 1.00 70.44 99 LYS A N 1
ATOM 813 C CA . LYS A 1 99 ? -7.000 -9.528 9.379 1.00 70.44 99 LYS A CA 1
ATOM 814 C C . LYS A 1 99 ? -5.920 -9.052 8.411 1.00 70.44 99 LYS A C 1
ATOM 816 O O . LYS A 1 99 ? -5.137 -9.857 7.919 1.00 70.44 99 LYS A O 1
ATOM 821 N N . PHE A 1 100 ? -5.853 -7.746 8.168 1.00 70.75 100 PHE A N 1
ATOM 822 C CA . PHE A 1 100 ? -4.827 -7.155 7.318 1.00 70.75 100 PHE A CA 1
ATOM 823 C C . PHE A 1 100 ? -3.420 -7.260 7.922 1.00 70.75 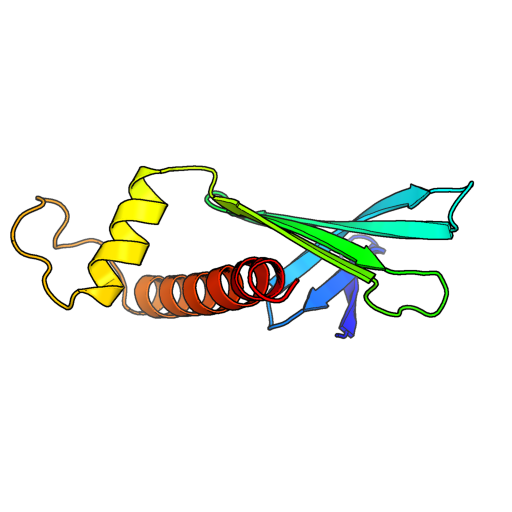100 PHE A C 1
ATOM 825 O O . PHE A 1 100 ? -2.478 -7.629 7.225 1.00 70.75 100 PHE A O 1
ATOM 832 N N . TYR A 1 101 ? -3.279 -6.994 9.222 1.00 68.38 101 TYR A N 1
ATOM 833 C CA . TYR A 1 101 ? -2.019 -7.130 9.951 1.00 68.38 101 TYR A CA 1
ATOM 834 C C . TYR A 1 101 ? -1.509 -8.575 9.955 1.00 68.38 101 TYR A C 1
ATOM 836 O O . TYR A 1 101 ? -0.334 -8.790 9.653 1.00 68.38 101 TYR A O 1
ATOM 844 N N . ILE A 1 102 ? -2.377 -9.554 10.244 1.00 67.00 102 ILE A N 1
ATOM 845 C CA . ILE A 1 102 ? -2.030 -10.979 10.144 1.00 67.00 102 ILE A CA 1
ATOM 846 C C . ILE A 1 102 ? -1.578 -11.285 8.722 1.00 67.00 102 ILE A C 1
ATOM 848 O O . ILE A 1 102 ? -0.505 -11.839 8.536 1.00 67.00 102 ILE A O 1
ATOM 852 N N . LYS A 1 103 ? -2.355 -10.881 7.711 1.00 70.56 103 LYS A N 1
ATOM 853 C CA . LYS A 1 103 ? -2.044 -11.176 6.310 1.00 70.56 103 LYS A CA 1
ATOM 854 C C . LYS A 1 103 ? -0.691 -10.612 5.878 1.00 70.56 103 LYS A C 1
ATOM 856 O O . LYS A 1 103 ? -0.044 -11.240 5.061 1.00 70.56 103 LYS A O 1
ATOM 861 N N . ILE A 1 104 ? -0.258 -9.470 6.420 1.00 68.56 104 ILE A N 1
ATOM 862 C CA . ILE A 1 104 ? 1.080 -8.913 6.165 1.00 68.56 104 ILE A CA 1
ATOM 863 C C . ILE A 1 104 ? 2.177 -9.660 6.937 1.00 68.56 104 ILE A C 1
ATOM 865 O O . ILE A 1 104 ? 3.254 -9.878 6.389 1.00 68.56 104 ILE A O 1
ATOM 869 N N . ASN A 1 105 ? 1.953 -10.009 8.208 1.00 62.03 105 ASN A N 1
ATOM 870 C CA . ASN A 1 105 ? 3.005 -10.595 9.049 1.00 62.03 105 ASN A CA 1
ATOM 871 C C . ASN A 1 105 ? 3.141 -12.113 8.914 1.00 62.03 105 ASN A C 1
ATOM 873 O O . ASN A 1 105 ? 4.248 -12.615 9.035 1.00 62.03 105 ASN A O 1
ATOM 877 N N . VAL A 1 106 ? 2.074 -12.844 8.590 1.00 56.38 106 VAL A N 1
ATOM 878 C CA . VAL A 1 106 ? 2.158 -14.277 8.257 1.00 56.38 106 VAL A CA 1
ATOM 879 C C . VAL A 1 106 ? 2.964 -14.487 6.974 1.00 56.38 106 VAL A C 1
ATOM 881 O O . VAL A 1 106 ? 3.682 -15.472 6.872 1.00 56.38 106 VAL A O 1
ATOM 884 N N . SER A 1 107 ? 2.975 -13.519 6.047 1.00 47.62 107 SER A N 1
ATOM 885 C CA . SER A 1 107 ? 3.873 -13.557 4.879 1.00 47.62 107 SER A CA 1
ATOM 886 C C . SER A 1 107 ? 5.364 -13.495 5.235 1.00 47.62 107 SER A C 1
ATOM 888 O O . SER A 1 107 ? 6.188 -13.722 4.360 1.00 47.62 107 SER A O 1
ATOM 890 N N . LYS A 1 108 ? 5.724 -13.159 6.483 1.00 41.78 108 LYS A N 1
ATOM 891 C CA . LYS A 1 108 ? 7.110 -13.181 6.976 1.00 41.78 108 LYS A CA 1
ATOM 892 C C . LYS A 1 108 ? 7.490 -14.486 7.686 1.00 41.78 108 LYS A C 1
ATOM 894 O O . LYS A 1 108 ? 8.653 -14.638 8.021 1.00 41.78 108 LYS A O 1
ATOM 899 N N . LEU A 1 109 ? 6.533 -15.381 7.950 1.00 32.91 109 LEU A N 1
ATOM 900 C CA . LEU A 1 109 ? 6.750 -16.659 8.651 1.00 32.91 109 LEU A CA 1
ATOM 901 C C . LEU A 1 109 ? 6.873 -17.857 7.696 1.00 32.91 109 LEU A C 1
ATOM 903 O O . LEU A 1 109 ? 6.979 -18.990 8.150 1.00 32.91 109 LEU A O 1
ATOM 907 N N . ILE A 1 110 ? 6.842 -17.610 6.385 1.00 33.66 110 ILE A N 1
ATOM 908 C CA . ILE A 1 110 ? 7.059 -18.616 5.343 1.00 33.66 110 ILE A CA 1
ATOM 909 C C . ILE A 1 110 ? 8.311 -18.201 4.567 1.00 33.66 110 ILE A C 1
ATOM 911 O O . ILE A 1 110 ? 8.188 -17.730 3.445 1.00 33.66 110 ILE A O 1
ATOM 915 N N . TYR A 1 111 ? 9.475 -18.264 5.210 1.00 31.38 111 TYR A N 1
ATOM 916 C CA . TYR A 1 111 ? 10.806 -18.359 4.597 1.00 31.38 111 TYR A CA 1
ATOM 917 C C . TYR A 1 111 ? 11.770 -18.917 5.639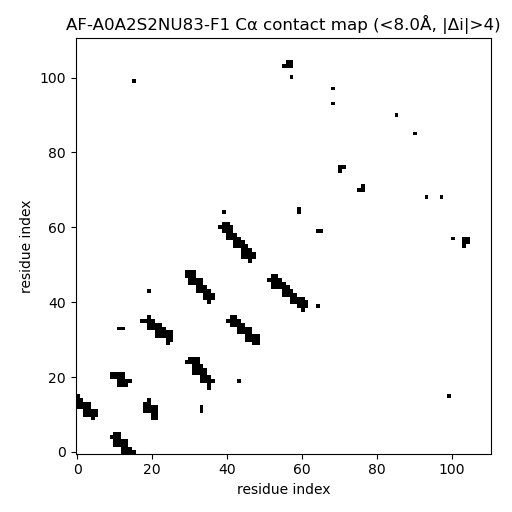 1.00 31.38 111 TYR A C 1
ATOM 919 O O . TYR A 1 111 ? 11.736 -18.405 6.782 1.00 31.38 111 TYR A O 1
#

Secondary structure (DSSP, 8-state):
-EEEE-TTS-EEEEETTEEEEEEEE-TTT-PEEEEEEETTEEEEEEE-TT--EEEEEEEES-HHHHHHHHHTTTT-----S-TT---HHHHHHHHHHHHHHHHHHHTTS--

Radius of gyration: 16.41 Å; Cα contacts (8 Å, |Δi|>4): 144; chains: 1; bounding box: 38×34×48 Å

Organism: Schizaphis graminum (NCBI:txid13262)

pLDDT: mean 71.08, std 19.97, range [31.38, 93.88]

Foldseek 3Di:
DDWDAPPVRFIWDADLNAIWGWDDADPVQQKTKTWGDDPFKIKIWIAHPVRHTDAIDMDTPDVVLVVVLVVVVVVDDDDDPPPDPCDPVNVVVSVSVSVVVCVRVVVVVPD

Mean predicted aligned error: 11.32 Å

InterPro domains:
  IPR007588 Zinc finger, FLYWCH-type [PF04500] (3-37)

Nearest PDB structures (foldseek):
  4db3-assembly1_A  TM=6.397E-01  e=5.272E-01  Vibrio vulnificus
  6j9f-assembly1_J  TM=4.657E-01  e=3.292E-01  Xipdecavirus Xp10
  6e8d-assembly1_A  TM=4.288E-01  e=1.613E+00  Bacillus subtilis
  6ams-assembly1_A  TM=4.972E-01  e=2.041E+00  Pseudomonas aeruginosa PAO1
  6hxv-assembly1_B  TM=1.756E-01  e=3.899E+00  Danio rerio